Protein AF-A0A0M1P6X8-F1 (afdb_monomer_lite)

Sequence (94 aa):
MTYFDRTRKCSI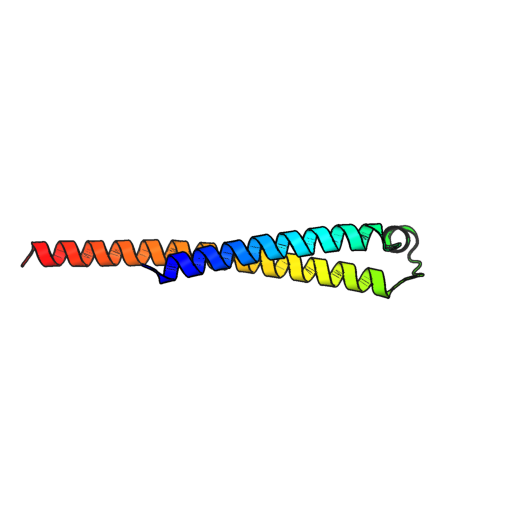VFFSLSALFFIATMIAFMTSQFSEILAYNFTNDLRGSILTVIFLLIAIILLVAGIVMRAICKDAKEDFHRIDKLISELEKRD

pLDDT: mean 84.04, std 9.18, range [61.56, 94.31]

Secondary structure (DSSP, 8-state):
-HHHHHHHHHHHHHHHHHHHHHHHHHHHHHHTTHHHHHHH---S-HHHHHHHHHHHHHHHHHHHHHHHHHHHHHHHHHHHHHHHHHHHHHTTT-

Foldseek 3Di:
DVVLVVLLVLLVVLLVVLVVLVVVLVVLCVPAVVVCCVVPVDHPDPPSVVSSVVSNVSSVVSNVVSVVSVVVSVVVVVVVVVVVVVVVVVVVVD

Radius of gyration: 22.29 Å; chains: 1; bounding box: 50×14×69 Å

Organism: NCBI:txid1705565

Structure (mmCIF, N/CA/C/O backbone):
data_AF-A0A0M1P6X8-F1
#
_entry.id   AF-A0A0M1P6X8-F1
#
loop_
_atom_site.group_PDB
_atom_site.id
_atom_site.type_symbol
_atom_site.label_atom_id
_atom_site.label_alt_id
_atom_site.label_comp_id
_atom_site.label_asym_id
_atom_site.label_entity_id
_atom_site.label_seq_id
_atom_site.pdbx_PDB_ins_code
_atom_site.Cartn_x
_atom_site.Cartn_y
_atom_site.Cartn_z
_atom_site.occupancy
_atom_site.B_iso_or_equiv
_atom_site.auth_seq_id
_atom_site.auth_comp_id
_atom_site.auth_asym_id
_atom_site.auth_atom_id
_atom_site.pdbx_PDB_model_num
ATOM 1 N N . MET A 1 1 ? -7.936 3.038 22.714 1.00 63.22 1 MET A N 1
ATOM 2 C CA . MET A 1 1 ? -7.310 1.699 22.615 1.00 63.22 1 MET A CA 1
ATOM 3 C C . MET A 1 1 ? -6.020 1.777 21.801 1.00 63.22 1 MET A C 1
ATOM 5 O O . MET A 1 1 ? -6.067 1.922 20.585 1.00 63.22 1 MET A O 1
ATOM 9 N N . THR A 1 2 ? -4.870 1.681 22.470 1.00 71.50 2 THR A N 1
ATOM 10 C CA . THR A 1 2 ? -3.517 1.907 21.914 1.00 71.50 2 THR A CA 1
ATOM 11 C C . THR A 1 2 ? -3.147 0.987 20.737 1.00 71.50 2 THR A C 1
ATOM 13 O O . THR A 1 2 ? -2.347 1.366 19.882 1.00 71.50 2 THR A O 1
ATOM 16 N N . TYR A 1 3 ? -3.738 -0.210 20.650 1.00 75.06 3 TYR A N 1
ATOM 17 C CA . TYR A 1 3 ? -3.486 -1.175 19.571 1.00 75.06 3 TYR A CA 1
ATOM 18 C C . TYR A 1 3 ? -4.035 -0.728 18.204 1.00 75.06 3 TYR A C 1
ATOM 20 O O . TYR A 1 3 ? -3.372 -0.923 17.182 1.00 75.06 3 TYR A O 1
ATOM 28 N N . PHE A 1 4 ? -5.190 -0.056 18.166 1.00 75.44 4 PHE A N 1
ATOM 29 C CA . PHE A 1 4 ? -5.766 0.445 16.911 1.00 75.44 4 PHE A CA 1
ATOM 30 C C . PHE A 1 4 ? -4.957 1.596 16.320 1.00 75.44 4 PHE A C 1
ATOM 32 O O . PHE A 1 4 ? -4.741 1.646 15.111 1.00 75.44 4 PHE A O 1
ATOM 39 N N . ASP A 1 5 ? -4.410 2.470 17.165 1.00 78.19 5 ASP A N 1
ATOM 40 C CA . ASP A 1 5 ? -3.543 3.553 16.697 1.00 78.19 5 ASP A CA 1
ATOM 41 C C . ASP A 1 5 ? -2.222 3.028 16.125 1.00 78.19 5 ASP A C 1
ATOM 43 O O . ASP A 1 5 ? -1.728 3.550 15.123 1.00 78.19 5 ASP A O 1
ATOM 47 N N . ARG A 1 6 ? -1.665 1.956 16.707 1.00 80.00 6 ARG A N 1
ATOM 48 C CA . ARG A 1 6 ? -0.488 1.265 16.152 1.00 80.00 6 ARG A CA 1
ATOM 49 C C . ARG A 1 6 ? -0.798 0.626 14.798 1.00 80.00 6 ARG A C 1
ATOM 51 O O . ARG A 1 6 ? -0.032 0.807 13.856 1.00 80.00 6 ARG A O 1
ATOM 58 N N . THR A 1 7 ? -1.944 -0.041 14.678 1.00 82.31 7 THR A N 1
ATOM 59 C CA . THR A 1 7 ? -2.396 -0.683 13.430 1.00 82.31 7 THR A CA 1
ATOM 60 C C . THR A 1 7 ? -2.628 0.348 12.322 1.00 82.31 7 THR A C 1
ATOM 62 O O . THR A 1 7 ? -2.174 0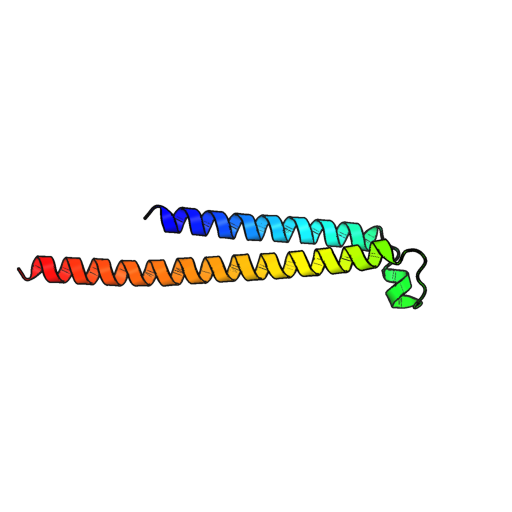.173 11.192 1.00 82.31 7 THR A O 1
ATOM 65 N N . ARG A 1 8 ? -3.234 1.493 12.660 1.00 79.81 8 ARG A N 1
ATOM 66 C CA . ARG A 1 8 ? -3.412 2.622 11.740 1.00 79.81 8 ARG A CA 1
ATOM 67 C C . ARG A 1 8 ? -2.079 3.203 11.269 1.00 79.81 8 ARG A C 1
ATOM 69 O O . ARG A 1 8 ? -1.916 3.441 10.076 1.00 79.81 8 ARG A O 1
ATOM 76 N N . LYS A 1 9 ? -1.119 3.415 12.178 1.00 85.56 9 LYS A N 1
ATOM 77 C CA . LYS A 1 9 ? 0.236 3.871 11.819 1.00 85.56 9 LYS A CA 1
ATOM 78 C C . LYS A 1 9 ? 0.940 2.865 10.905 1.00 85.56 9 LYS A C 1
ATOM 80 O O . LYS A 1 9 ? 1.551 3.276 9.929 1.00 85.56 9 LYS A O 1
ATOM 85 N N . CYS A 1 10 ? 0.794 1.568 11.167 1.00 85.50 10 CYS A N 1
ATOM 86 C CA . CYS A 1 10 ? 1.351 0.507 10.328 1.00 85.50 10 CYS A CA 1
ATOM 87 C C . CYS A 1 10 ? 0.765 0.524 8.904 1.00 85.50 10 CYS A C 1
ATOM 89 O O . CYS A 1 10 ? 1.514 0.481 7.934 1.00 85.50 10 CYS A O 1
ATOM 91 N N . SER A 1 11 ? -0.554 0.704 8.762 1.00 86.62 11 SER A N 1
ATOM 92 C CA . SER A 1 11 ? -1.198 0.890 7.451 1.00 86.62 11 SER A CA 1
ATOM 93 C C . SER A 1 11 ? -0.638 2.106 6.700 1.00 86.62 11 SER A C 1
ATOM 95 O O . SER A 1 11 ? -0.322 2.002 5.517 1.00 86.62 11 SER A O 1
ATOM 97 N N . ILE A 1 12 ? -0.430 3.238 7.385 1.00 89.06 12 ILE A N 1
ATOM 98 C CA . ILE A 1 12 ? 0.190 4.432 6.782 1.00 89.06 12 ILE A CA 1
ATOM 99 C C . ILE A 1 12 ? 1.617 4.134 6.305 1.00 89.06 12 ILE A C 1
ATOM 101 O O . ILE A 1 12 ? 1.975 4.541 5.203 1.00 89.06 12 ILE A O 1
ATOM 105 N N . VAL A 1 13 ? 2.407 3.392 7.089 1.00 91.38 13 VAL A N 1
ATOM 106 C CA . VAL A 1 13 ? 3.761 2.969 6.694 1.00 91.38 13 VAL A CA 1
ATOM 107 C C . VAL A 1 13 ? 3.719 2.102 5.432 1.00 91.38 13 VAL A C 1
ATOM 109 O O . VAL A 1 13 ? 4.508 2.330 4.514 1.00 91.38 13 VAL A O 1
ATOM 112 N N . PHE A 1 14 ? 2.774 1.162 5.333 1.00 90.06 14 PHE A N 1
ATOM 113 C CA . PHE A 1 14 ? 2.593 0.350 4.125 1.00 90.06 14 PHE A CA 1
ATOM 114 C C . PHE A 1 14 ? 2.227 1.191 2.901 1.00 90.06 14 PHE A C 1
ATOM 116 O O . PHE A 1 14 ? 2.808 0.992 1.836 1.00 90.06 14 PHE A O 1
ATOM 123 N N . PHE A 1 15 ? 1.341 2.180 3.051 1.00 89.12 15 PHE A N 1
ATOM 124 C CA . PHE A 1 15 ? 1.024 3.115 1.970 1.00 89.12 15 PHE A CA 1
ATOM 125 C C . PHE A 1 15 ? 2.236 3.951 1.548 1.00 89.12 15 PHE A C 1
ATOM 127 O O . PHE A 1 15 ? 2.496 4.080 0.353 1.00 89.12 15 PHE A O 1
ATOM 134 N N . SER A 1 16 ? 3.010 4.483 2.501 1.00 91.50 16 SER A N 1
ATOM 135 C CA . SER A 1 16 ? 4.217 5.249 2.171 1.00 91.50 16 SER A CA 1
ATOM 136 C C . SER A 1 16 ? 5.275 4.387 1.487 1.00 91.50 16 SER A C 1
ATOM 138 O O . SER A 1 16 ? 5.912 4.833 0.537 1.00 91.50 16 SER A O 1
ATOM 140 N N . LEU A 1 17 ? 5.435 3.136 1.927 1.00 91.69 17 LEU A N 1
ATOM 141 C CA . LEU A 1 17 ? 6.401 2.216 1.343 1.00 91.69 17 LEU A CA 1
ATOM 142 C C . LEU A 1 17 ? 5.972 1.792 -0.066 1.00 91.69 17 LEU A C 1
ATOM 144 O O . LEU A 1 17 ? 6.794 1.786 -0.975 1.00 91.69 17 LEU A O 1
ATOM 148 N N . SER A 1 18 ? 4.680 1.524 -0.271 1.00 93.19 18 SER A N 1
ATOM 149 C CA . SER A 1 18 ? 4.114 1.268 -1.598 1.00 93.19 18 SER A CA 1
ATOM 150 C C . SER A 1 18 ? 4.381 2.434 -2.558 1.00 93.19 18 SER A C 1
ATOM 152 O O . SER A 1 18 ? 4.877 2.212 -3.661 1.00 93.19 18 SER A O 1
ATOM 154 N N . ALA A 1 19 ? 4.156 3.678 -2.120 1.00 93.06 19 ALA A N 1
ATOM 155 C CA . ALA A 1 19 ? 4.440 4.864 -2.926 1.00 93.06 19 ALA A CA 1
ATOM 156 C C . ALA A 1 19 ? 5.931 4.985 -3.290 1.00 93.06 19 ALA A C 1
ATOM 158 O O . ALA A 1 19 ? 6.260 5.280 -4.438 1.00 93.06 19 ALA A O 1
ATOM 159 N N . LEU A 1 20 ? 6.838 4.703 -2.346 1.00 93.94 20 LEU A N 1
ATOM 160 C CA . LEU A 1 20 ? 8.283 4.690 -2.603 1.00 93.94 20 LEU A CA 1
ATOM 161 C C . LEU A 1 20 ? 8.671 3.639 -3.649 1.00 93.94 20 LEU A C 1
ATOM 163 O O . LEU A 1 20 ? 9.398 3.956 -4.589 1.00 93.94 20 LEU A O 1
ATOM 167 N N . PHE A 1 21 ? 8.155 2.413 -3.530 1.00 92.19 21 PHE A N 1
ATOM 168 C CA . PHE A 1 21 ? 8.401 1.366 -4.525 1.00 92.19 21 PHE A CA 1
ATOM 169 C C . PHE A 1 21 ? 7.796 1.709 -5.889 1.00 92.19 21 PHE A C 1
ATOM 171 O O . PHE A 1 21 ? 8.387 1.385 -6.917 1.00 92.19 21 PHE A O 1
ATOM 178 N N . PHE A 1 22 ? 6.668 2.415 -5.926 1.00 91.38 22 PHE A N 1
ATOM 179 C CA . PHE A 1 22 ? 6.071 2.879 -7.175 1.00 91.38 22 PHE A CA 1
ATOM 180 C C . PHE A 1 22 ? 6.937 3.940 -7.871 1.00 91.38 22 PHE A C 1
ATOM 182 O O . PHE A 1 22 ? 7.179 3.852 -9.073 1.00 91.38 22 PHE A O 1
ATOM 189 N N . ILE A 1 23 ? 7.483 4.899 -7.116 1.00 93.06 23 ILE A N 1
ATOM 190 C CA . ILE A 1 23 ? 8.439 5.887 -7.643 1.00 93.06 23 ILE A CA 1
ATOM 191 C C . ILE A 1 23 ? 9.709 5.188 -8.139 1.00 93.06 23 ILE A C 1
ATOM 193 O O . ILE A 1 23 ? 10.170 5.465 -9.244 1.00 93.06 23 ILE A O 1
ATOM 197 N N . ALA A 1 24 ? 10.245 4.241 -7.364 1.00 89.69 24 ALA A N 1
ATOM 198 C CA . ALA A 1 24 ? 11.401 3.447 -7.774 1.00 89.69 24 ALA A CA 1
ATOM 199 C C . ALA A 1 24 ? 11.122 2.660 -9.064 1.00 89.69 24 ALA A C 1
ATOM 201 O O . ALA A 1 24 ? 11.980 2.603 -9.940 1.00 89.69 24 ALA A O 1
ATOM 202 N N . THR A 1 25 ? 9.909 2.123 -9.215 1.00 89.56 25 THR A N 1
ATOM 203 C CA . THR A 1 25 ? 9.455 1.458 -10.443 1.00 89.56 25 THR A CA 1
ATOM 204 C C . THR A 1 25 ? 9.435 2.426 -11.623 1.00 89.56 25 THR A C 1
ATOM 206 O O . THR A 1 25 ? 9.935 2.081 -12.686 1.00 89.56 25 THR A O 1
ATOM 209 N N . MET A 1 26 ? 8.910 3.646 -11.454 1.00 87.69 26 MET A N 1
ATOM 210 C CA . MET A 1 26 ? 8.915 4.654 -12.522 1.00 87.69 26 MET A CA 1
ATOM 211 C C . MET A 1 26 ? 10.334 5.036 -12.939 1.00 87.69 26 MET A C 1
ATOM 213 O O . MET A 1 26 ? 10.616 5.108 -14.131 1.00 87.69 26 MET A O 1
ATOM 217 N N . ILE A 1 27 ? 11.235 5.243 -11.975 1.00 88.19 27 ILE A N 1
ATOM 218 C CA . ILE A 1 27 ? 12.642 5.534 -12.264 1.00 88.19 27 ILE A CA 1
ATOM 219 C C . ILE A 1 27 ? 13.264 4.353 -13.013 1.00 88.19 27 ILE A C 1
ATOM 221 O O . ILE A 1 27 ? 13.818 4.546 -14.086 1.00 88.19 27 ILE A O 1
ATOM 225 N N . ALA A 1 28 ? 13.118 3.127 -12.504 1.00 85.62 28 ALA A N 1
ATOM 226 C CA . ALA A 1 28 ? 13.658 1.930 -13.143 1.00 85.62 28 ALA A CA 1
ATOM 227 C C . ALA A 1 28 ? 13.103 1.726 -14.562 1.00 85.62 28 ALA A C 1
ATOM 229 O O . ALA A 1 28 ? 13.858 1.375 -15.466 1.00 85.62 28 ALA A O 1
ATOM 230 N N . PHE A 1 29 ? 11.820 2.014 -14.789 1.00 83.44 29 PHE A N 1
ATOM 231 C CA . PHE A 1 29 ? 11.193 1.972 -16.110 1.00 83.44 29 PHE A CA 1
ATOM 232 C C . PHE A 1 29 ? 11.779 3.005 -17.080 1.00 83.44 29 PHE A C 1
ATOM 234 O O . PHE A 1 29 ? 11.981 2.684 -18.242 1.00 83.44 29 PHE A O 1
ATOM 241 N N . MET A 1 30 ? 12.070 4.225 -16.616 1.00 82.12 30 MET A N 1
ATOM 242 C CA . MET A 1 30 ? 12.664 5.277 -17.452 1.00 82.12 30 MET A CA 1
ATOM 243 C C . MET A 1 30 ? 14.145 5.023 -17.751 1.00 82.12 30 MET A C 1
ATOM 245 O O . MET A 1 30 ? 14.625 5.385 -18.822 1.00 82.12 30 MET A O 1
ATOM 249 N N . THR A 1 31 ? 14.876 4.422 -16.809 1.00 79.38 31 THR A N 1
ATOM 250 C CA . THR A 1 31 ? 16.303 4.113 -16.978 1.00 79.38 31 THR A CA 1
ATOM 251 C C . THR A 1 31 ? 16.527 2.833 -17.782 1.00 79.38 31 THR A C 1
ATOM 253 O O . THR A 1 31 ? 17.542 2.703 -18.460 1.00 79.38 31 THR A O 1
ATOM 256 N N . SER A 1 32 ? 15.608 1.869 -17.706 1.00 69.69 32 SER A 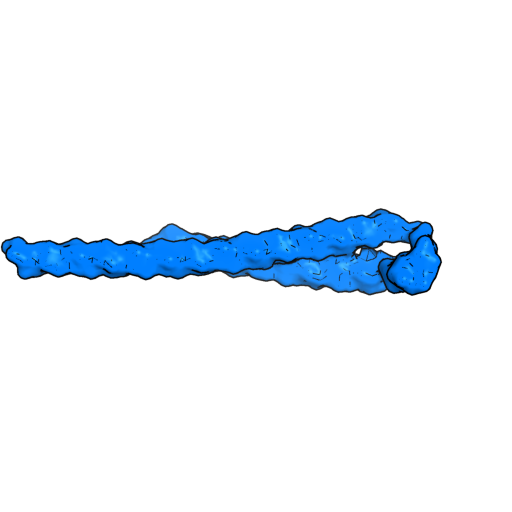N 1
ATOM 257 C CA . SER A 1 32 ? 15.677 0.660 -18.528 1.00 69.69 32 SER A CA 1
ATOM 258 C C . SER A 1 32 ? 15.156 0.945 -19.937 1.00 69.69 32 SER A C 1
ATOM 260 O O . SER A 1 32 ? 14.177 1.664 -20.115 1.00 69.69 32 SER A O 1
ATOM 262 N N . GLN A 1 33 ? 15.760 0.332 -20.959 1.00 70.38 33 GLN A N 1
ATOM 263 C CA . GLN A 1 33 ? 15.238 0.322 -22.338 1.00 70.38 33 GLN A CA 1
ATOM 264 C C . GLN A 1 33 ? 13.965 -0.545 -22.456 1.00 70.38 33 GLN A C 1
ATOM 266 O O . GLN A 1 33 ? 13.763 -1.281 -23.417 1.00 70.38 33 GLN A O 1
ATOM 271 N N . PHE A 1 34 ? 13.084 -0.497 -21.456 1.00 66.62 34 PHE A N 1
ATOM 272 C CA . PHE A 1 34 ? 11.874 -1.308 -21.381 1.00 66.62 34 PHE A CA 1
ATOM 273 C C . PHE A 1 34 ? 10.914 -1.002 -22.536 1.00 66.62 34 PHE A C 1
ATOM 275 O O . PHE A 1 34 ? 10.210 -1.886 -23.023 1.00 66.62 34 PHE A O 1
ATOM 282 N N . SER A 1 35 ? 10.914 0.247 -23.011 1.00 66.81 35 SER A N 1
ATOM 283 C CA . SER A 1 35 ? 10.194 0.658 -24.217 1.00 66.81 35 SER A CA 1
ATOM 284 C C . SER A 1 35 ? 10.675 -0.092 -25.461 1.00 66.81 35 SER A C 1
ATOM 286 O O . SER A 1 35 ? 9.854 -0.453 -26.299 1.00 66.81 35 SER A O 1
ATOM 288 N N . GLU A 1 36 ? 11.971 -0.391 -25.565 1.00 67.44 36 GLU A N 1
ATOM 289 C CA . GLU A 1 36 ? 12.535 -1.159 -26.678 1.00 67.44 36 GLU A CA 1
ATOM 290 C C . GLU A 1 36 ? 12.152 -2.638 -26.599 1.00 67.44 36 GLU A C 1
ATOM 292 O O . GLU A 1 36 ? 11.908 -3.264 -27.628 1.00 67.44 36 GLU A O 1
ATOM 297 N N . ILE A 1 37 ? 11.985 -3.184 -25.393 1.00 70.19 37 ILE A N 1
ATOM 298 C CA . ILE A 1 37 ? 11.451 -4.539 -25.204 1.00 70.19 37 ILE A CA 1
ATOM 299 C C . ILE A 1 37 ? 9.990 -4.603 -25.657 1.00 70.19 37 ILE A C 1
ATOM 301 O O . ILE A 1 37 ? 9.620 -5.502 -26.407 1.00 70.19 37 ILE A O 1
ATOM 305 N N . LEU A 1 38 ? 9.169 -3.630 -25.251 1.00 69.38 38 LEU A N 1
ATOM 306 C CA . LEU A 1 38 ? 7.756 -3.543 -25.637 1.00 69.38 38 LEU A CA 1
ATOM 307 C C . LEU A 1 38 ? 7.559 -3.313 -27.142 1.00 69.38 38 LEU A C 1
ATOM 309 O O . LEU A 1 38 ? 6.617 -3.853 -27.716 1.00 69.38 38 LEU A O 1
ATOM 313 N N . ALA A 1 39 ? 8.418 -2.505 -27.770 1.00 71.75 39 ALA A N 1
ATOM 314 C CA . ALA A 1 39 ? 8.268 -2.104 -29.168 1.00 71.75 39 ALA A CA 1
ATOM 315 C C . ALA A 1 39 ? 8.986 -3.033 -30.159 1.00 71.75 39 ALA A C 1
ATOM 317 O O . ALA A 1 39 ? 8.463 -3.288 -31.242 1.00 71.75 39 ALA A O 1
ATOM 318 N N . TYR A 1 40 ? 10.168 -3.541 -29.805 1.00 73.50 40 TYR A N 1
ATOM 319 C CA . TYR A 1 40 ? 11.055 -4.262 -30.724 1.00 73.50 40 TYR A CA 1
ATOM 320 C C . TYR A 1 40 ? 11.359 -5.700 -30.291 1.00 73.50 40 TYR A C 1
ATOM 322 O O . TYR A 1 40 ? 12.059 -6.405 -31.015 1.00 73.50 40 TYR A O 1
ATOM 330 N N . ASN A 1 41 ? 10.841 -6.163 -29.141 1.00 66.94 41 ASN A N 1
ATOM 331 C CA . ASN A 1 41 ? 11.128 -7.495 -28.584 1.00 66.94 41 ASN A CA 1
ATOM 332 C C . ASN A 1 41 ? 12.638 -7.784 -28.438 1.00 66.94 41 ASN A C 1
ATOM 334 O O . ASN A 1 41 ? 13.070 -8.936 -28.398 1.00 66.94 41 ASN A O 1
ATOM 338 N N . PHE A 1 42 ? 13.453 -6.730 -28.365 1.00 62.97 42 PHE A N 1
ATOM 339 C CA . PHE A 1 42 ? 14.904 -6.812 -28.306 1.00 62.97 42 PHE A CA 1
ATOM 340 C C . PHE A 1 42 ? 15.360 -6.375 -26.918 1.00 62.97 42 PHE A C 1
ATOM 342 O O . PHE A 1 42 ? 14.928 -5.343 -26.412 1.00 62.97 42 PHE A O 1
ATOM 349 N N . THR A 1 43 ? 16.198 -7.180 -26.268 1.00 61.84 43 THR A N 1
ATOM 350 C CA . THR A 1 43 ? 16.680 -6.898 -24.914 1.00 61.84 43 THR A CA 1
ATOM 351 C C . THR A 1 43 ? 18.187 -6.722 -24.921 1.00 61.84 43 THR A C 1
ATOM 353 O O . THR A 1 43 ? 18.918 -7.688 -25.127 1.00 61.84 43 THR A O 1
ATOM 356 N N . ASN A 1 44 ? 18.639 -5.509 -24.605 1.00 63.66 44 ASN A N 1
ATOM 357 C CA . ASN A 1 44 ? 20.033 -5.254 -24.250 1.00 63.66 44 ASN A CA 1
ATOM 358 C C . ASN A 1 44 ? 20.258 -5.292 -22.724 1.00 63.66 44 ASN A C 1
ATOM 360 O O . ASN A 1 44 ? 21.349 -5.625 -22.272 1.00 63.66 44 ASN A O 1
ATOM 364 N N . ASP A 1 45 ? 19.214 -5.036 -21.917 1.00 67.12 45 ASP A N 1
ATOM 365 C CA . ASP A 1 45 ? 19.301 -5.055 -20.450 1.00 67.12 45 ASP A CA 1
ATOM 366 C C . ASP A 1 45 ? 18.107 -5.770 -19.777 1.00 67.12 45 ASP A C 1
ATOM 368 O O . ASP A 1 45 ? 17.132 -5.175 -19.300 1.00 67.12 45 ASP A O 1
ATOM 372 N N . LEU A 1 46 ? 18.184 -7.106 -19.749 1.00 75.69 46 LEU A N 1
ATOM 373 C CA . LEU A 1 46 ? 17.158 -7.985 -19.165 1.00 75.69 46 LEU A CA 1
ATOM 374 C C . LEU A 1 46 ? 17.029 -7.769 -17.645 1.00 75.69 46 LEU A C 1
ATOM 376 O O . LEU A 1 46 ? 15.954 -7.945 -17.072 1.00 75.69 46 LEU A O 1
ATOM 380 N N . ARG A 1 47 ? 18.125 -7.376 -16.979 1.00 79.38 47 ARG A N 1
ATOM 381 C CA . ARG A 1 47 ? 18.185 -7.218 -15.518 1.00 79.38 47 ARG A CA 1
ATOM 382 C C . ARG A 1 47 ? 17.383 -6.014 -15.050 1.00 79.38 47 ARG A C 1
ATOM 384 O O . ARG A 1 47 ? 16.588 -6.156 -14.122 1.00 79.38 47 ARG A O 1
ATOM 391 N N . GLY A 1 48 ? 17.559 -4.862 -15.701 1.00 77.50 48 GLY A N 1
ATOM 392 C CA . GLY A 1 48 ? 16.783 -3.658 -15.393 1.00 77.50 48 GLY A CA 1
ATOM 393 C C . GLY A 1 48 ? 15.282 -3.907 -15.537 1.00 77.50 48 GLY A C 1
ATOM 394 O O . GLY A 1 48 ? 14.493 -3.527 -14.678 1.00 77.50 48 GLY A O 1
ATOM 395 N N . SER A 1 49 ? 14.903 -4.666 -16.562 1.00 79.38 49 SER A N 1
ATOM 396 C CA . SER A 1 49 ? 13.508 -4.990 -16.848 1.00 79.38 49 SER A CA 1
ATOM 397 C C . SER A 1 49 ? 12.874 -5.902 -15.797 1.00 79.38 49 SER A C 1
ATOM 399 O O . SER A 1 49 ? 11.795 -5.612 -15.277 1.00 79.38 49 SER A O 1
ATOM 401 N N . ILE A 1 50 ? 13.570 -6.967 -15.401 1.00 84.62 50 ILE A N 1
ATOM 402 C CA . ILE A 1 50 ? 13.106 -7.855 -14.328 1.00 84.62 50 ILE A CA 1
ATOM 403 C C . ILE A 1 50 ? 12.963 -7.084 -13.004 1.00 84.62 50 ILE A C 1
ATOM 405 O O . ILE A 1 50 ? 11.967 -7.257 -12.301 1.00 84.62 50 ILE A O 1
ATOM 409 N N . LEU A 1 51 ? 13.908 -6.195 -12.679 1.00 85.19 51 LEU A N 1
ATOM 410 C CA . LEU A 1 51 ? 13.848 -5.380 -11.461 1.00 85.19 51 LEU A CA 1
ATOM 411 C C . LEU A 1 51 ? 12.642 -4.437 -11.439 1.00 85.19 51 LEU A C 1
ATOM 413 O O . LEU A 1 51 ? 11.975 -4.343 -10.410 1.00 85.19 51 LEU A O 1
ATOM 417 N N . THR A 1 52 ? 12.316 -3.793 -12.561 1.00 87.12 52 THR A N 1
ATOM 418 C CA . THR A 1 52 ? 11.127 -2.935 -12.676 1.00 87.12 52 THR A CA 1
ATOM 419 C C . THR A 1 52 ? 9.845 -3.709 -12.367 1.00 87.12 52 THR A C 1
ATOM 421 O O . THR A 1 52 ? 9.010 -3.245 -11.592 1.00 87.12 52 THR A O 1
ATOM 424 N N . VAL A 1 53 ? 9.704 -4.923 -12.906 1.00 87.81 53 VAL A N 1
ATOM 425 C CA . VAL A 1 53 ? 8.535 -5.777 -12.642 1.00 87.81 53 VAL A CA 1
ATOM 426 C C . VAL A 1 53 ? 8.478 -6.202 -11.172 1.00 87.81 53 VAL A C 1
ATOM 428 O O . VAL A 1 53 ? 7.412 -6.157 -10.560 1.00 87.81 53 VAL A O 1
ATOM 431 N N . ILE A 1 54 ? 9.616 -6.571 -10.577 1.00 90.69 54 ILE A N 1
ATOM 432 C CA . ILE A 1 54 ? 9.688 -6.944 -9.157 1.00 90.69 54 ILE A CA 1
ATOM 433 C C . ILE A 1 54 ? 9.273 -5.768 -8.265 1.00 90.69 54 ILE A C 1
ATOM 435 O O . ILE A 1 54 ? 8.454 -5.950 -7.363 1.00 90.69 54 ILE A O 1
ATOM 439 N N . PHE A 1 55 ? 9.788 -4.561 -8.517 1.00 90.69 55 PHE A N 1
ATOM 440 C CA . PHE A 1 55 ? 9.405 -3.379 -7.744 1.00 90.69 55 PHE A CA 1
ATOM 441 C C . PHE A 1 55 ? 7.923 -3.040 -7.892 1.00 90.69 55 PHE A C 1
ATOM 443 O O . PHE A 1 55 ? 7.282 -2.710 -6.891 1.00 90.69 55 PHE A O 1
ATOM 450 N N . LEU A 1 56 ? 7.357 -3.212 -9.089 1.00 89.69 56 LEU A N 1
ATOM 451 C CA . LEU A 1 56 ? 5.928 -3.024 -9.317 1.00 89.69 56 LEU A CA 1
ATOM 452 C C . LEU A 1 56 ? 5.090 -4.019 -8.502 1.00 89.69 56 LEU A C 1
ATOM 454 O O . LEU A 1 56 ? 4.134 -3.623 -7.836 1.00 89.69 56 LEU A O 1
ATOM 458 N N . LEU A 1 57 ? 5.461 -5.302 -8.512 1.00 93.56 57 LEU A N 1
ATOM 459 C CA . LEU A 1 57 ? 4.767 -6.339 -7.743 1.00 93.56 57 LEU A CA 1
ATOM 460 C C . LEU A 1 57 ? 4.828 -6.061 -6.238 1.00 93.56 57 LEU A C 1
ATOM 462 O O . LEU A 1 57 ? 3.807 -6.149 -5.555 1.00 93.56 57 LEU A O 1
ATOM 466 N N . ILE A 1 58 ? 5.997 -5.669 -5.726 1.00 93.31 58 ILE A N 1
ATOM 467 C CA . ILE A 1 58 ? 6.161 -5.288 -4.318 1.00 93.31 58 ILE A CA 1
ATOM 468 C C . ILE A 1 58 ? 5.274 -4.081 -3.986 1.00 93.31 58 ILE A C 1
ATOM 470 O O . ILE A 1 58 ? 4.571 -4.106 -2.974 1.00 93.31 58 ILE A O 1
ATOM 474 N N . ALA A 1 59 ? 5.247 -3.053 -4.841 1.00 91.31 59 ALA A N 1
ATOM 475 C CA . ALA A 1 59 ? 4.406 -1.875 -4.638 1.00 91.31 59 ALA A CA 1
ATOM 476 C C . ALA A 1 59 ? 2.919 -2.247 -4.522 1.00 91.31 59 ALA A C 1
ATOM 478 O O . ALA A 1 59 ? 2.241 -1.766 -3.610 1.00 91.31 59 ALA A O 1
ATOM 479 N N . ILE A 1 60 ? 2.429 -3.131 -5.400 1.00 93.81 60 ILE A N 1
ATOM 480 C CA . ILE A 1 60 ? 1.041 -3.617 -5.398 1.00 93.81 60 ILE A CA 1
ATOM 481 C C . ILE A 1 60 ? 0.739 -4.409 -4.122 1.00 93.81 60 ILE A C 1
ATOM 483 O O . ILE A 1 60 ? -0.266 -4.142 -3.463 1.00 93.81 60 ILE A O 1
ATOM 487 N N . ILE A 1 61 ? 1.605 -5.350 -3.733 1.00 94.31 61 ILE A N 1
ATOM 488 C CA . ILE A 1 61 ? 1.405 -6.165 -2.523 1.00 94.31 61 ILE A CA 1
ATOM 489 C C . ILE A 1 61 ? 1.334 -5.272 -1.280 1.00 94.31 61 ILE A C 1
ATOM 491 O O . ILE A 1 61 ? 0.433 -5.429 -0.455 1.00 94.31 61 ILE A O 1
ATOM 495 N N . LEU A 1 62 ? 2.243 -4.302 -1.161 1.00 92.25 62 LEU A N 1
ATOM 496 C CA . LEU A 1 62 ? 2.252 -3.353 -0.047 1.00 92.25 62 LEU A CA 1
ATOM 497 C C . LEU A 1 62 ? 1.001 -2.470 -0.032 1.00 92.25 62 LEU A C 1
ATOM 499 O O . LEU A 1 62 ? 0.470 -2.185 1.042 1.00 92.25 62 LEU A O 1
ATOM 503 N N . LEU A 1 63 ? 0.503 -2.070 -1.206 1.00 90.69 63 LEU A N 1
ATOM 504 C CA . LEU A 1 63 ? -0.730 -1.294 -1.324 1.00 90.69 63 LEU A CA 1
ATOM 505 C C . LEU A 1 63 ? -1.927 -2.089 -0.796 1.00 90.69 63 LEU A C 1
ATOM 507 O O . LEU A 1 63 ? -2.676 -1.600 0.050 1.00 90.69 63 LEU A O 1
ATOM 511 N N . VAL A 1 64 ? -2.079 -3.332 -1.260 1.00 93.19 64 VAL A N 1
ATOM 512 C CA . VAL A 1 64 ? -3.157 -4.234 -0.835 1.00 93.19 64 VAL A CA 1
ATOM 513 C C . VAL A 1 64 ? -3.064 -4.510 0.665 1.00 93.19 64 VAL A C 1
ATOM 515 O O . VAL A 1 64 ? -4.064 -4.378 1.367 1.00 93.19 64 VAL A O 1
ATOM 518 N N . ALA A 1 65 ? -1.869 -4.801 1.186 1.00 90.94 65 ALA A N 1
ATOM 519 C CA . ALA A 1 65 ? -1.652 -5.000 2.618 1.00 90.94 65 ALA A CA 1
ATOM 520 C C . ALA A 1 65 ? -2.044 -3.758 3.442 1.00 90.94 65 ALA A C 1
ATOM 522 O O . ALA A 1 65 ? -2.725 -3.875 4.464 1.00 90.94 65 ALA A O 1
ATOM 523 N N . GLY A 1 66 ? -1.681 -2.559 2.972 1.00 89.12 66 GLY A N 1
ATOM 524 C CA . GLY A 1 66 ? -2.068 -1.290 3.589 1.00 89.12 66 GLY A CA 1
ATOM 525 C C . GLY A 1 66 ? -3.587 -1.087 3.646 1.00 89.12 66 GLY A C 1
ATOM 526 O O . GLY A 1 66 ? -4.104 -0.667 4.688 1.00 89.12 66 GLY A O 1
ATOM 527 N N . ILE A 1 67 ? -4.304 -1.430 2.567 1.00 90.88 67 ILE A N 1
ATOM 528 C CA . ILE A 1 67 ? -5.774 -1.372 2.484 1.00 90.88 67 ILE A CA 1
ATOM 529 C C . ILE A 1 67 ? -6.416 -2.378 3.446 1.00 90.88 67 ILE A C 1
ATOM 531 O O . ILE A 1 67 ? -7.267 -1.989 4.247 1.00 90.88 67 ILE A O 1
ATOM 535 N N . VAL A 1 68 ? -5.986 -3.642 3.413 1.00 91.50 68 VAL A N 1
ATOM 536 C CA . VAL A 1 68 ? -6.531 -4.718 4.261 1.00 91.50 68 VAL A CA 1
ATOM 537 C C . VAL A 1 68 ? -6.355 -4.386 5.742 1.00 91.50 68 VAL A C 1
ATOM 539 O O . VAL A 1 68 ? -7.314 -4.456 6.507 1.00 91.50 68 VAL A O 1
ATOM 542 N N . MET A 1 69 ? -5.171 -3.920 6.148 1.00 88.75 69 MET A N 1
ATOM 543 C CA . MET A 1 69 ? -4.920 -3.495 7.531 1.00 88.75 69 MET A CA 1
ATOM 544 C C . MET A 1 69 ? -5.843 -2.356 7.972 1.00 88.75 69 MET A C 1
ATOM 546 O O . MET A 1 69 ? -6.289 -2.316 9.120 1.00 88.75 69 MET A O 1
ATOM 550 N N . ARG A 1 70 ? -6.153 -1.420 7.067 1.00 88.25 70 ARG A N 1
ATOM 551 C CA . ARG A 1 70 ? -7.069 -0.314 7.359 1.00 88.25 70 ARG A CA 1
ATOM 552 C C . ARG A 1 70 ? -8.512 -0.792 7.508 1.00 88.25 70 ARG A C 1
ATOM 554 O O . ARG A 1 70 ? -9.201 -0.282 8.389 1.00 88.25 70 ARG A O 1
ATOM 561 N N . ALA A 1 71 ? -8.944 -1.743 6.680 1.00 88.00 71 ALA A N 1
ATOM 562 C CA . ALA A 1 71 ? -10.266 -2.358 6.772 1.00 88.00 71 ALA A CA 1
ATOM 563 C C . ALA A 1 71 ? -10.427 -3.109 8.102 1.00 88.00 71 ALA A C 1
ATOM 565 O O . ALA A 1 71 ? -11.291 -2.749 8.893 1.00 88.00 71 ALA A O 1
ATOM 566 N N . ILE A 1 72 ? -9.496 -4.015 8.427 1.00 89.06 72 ILE A N 1
ATOM 567 C CA . ILE A 1 72 ? -9.504 -4.781 9.686 1.00 89.06 72 ILE A CA 1
ATOM 568 C C . ILE A 1 72 ? -9.521 -3.850 10.905 1.00 89.06 72 ILE A C 1
ATOM 570 O O . ILE A 1 72 ? -10.272 -4.063 11.852 1.00 89.06 72 ILE A O 1
ATOM 574 N N . CYS A 1 73 ? -8.714 -2.783 10.892 1.00 87.94 73 CYS A N 1
ATOM 575 C CA . CYS A 1 73 ? -8.685 -1.818 11.991 1.00 87.94 73 CYS A CA 1
ATOM 576 C C . CYS A 1 73 ? -10.015 -1.066 12.155 1.00 87.94 73 CYS A C 1
ATOM 578 O O . CYS A 1 73 ? -10.353 -0.668 13.272 1.00 87.94 73 CYS A O 1
ATOM 580 N N . LYS A 1 74 ? -10.733 -0.813 11.056 1.00 87.06 74 LYS A N 1
ATOM 581 C CA . LYS A 1 74 ? -12.033 -0.146 11.089 1.00 87.06 74 LYS A CA 1
ATOM 582 C C . LYS A 1 74 ? -13.097 -1.091 11.646 1.00 87.06 74 LYS A C 1
ATOM 584 O O . LYS A 1 74 ? -13.765 -0.708 12.600 1.00 87.06 74 LYS A O 1
ATOM 589 N N . ASP A 1 75 ? -13.166 -2.309 11.121 1.00 88.56 75 ASP A N 1
ATOM 590 C CA . ASP A 1 75 ? -14.149 -3.317 11.529 1.00 88.56 75 ASP A CA 1
ATOM 591 C C . ASP A 1 75 ? -13.996 -3.654 13.015 1.00 88.56 75 ASP A C 1
ATOM 593 O O . ASP A 1 75 ? -14.938 -3.532 13.794 1.00 88.56 75 ASP A O 1
ATOM 597 N N . ALA A 1 76 ? -12.766 -3.922 13.458 1.00 87.81 76 ALA A N 1
ATOM 598 C CA . ALA A 1 76 ? -12.496 -4.205 14.860 1.00 87.81 76 ALA A CA 1
ATOM 599 C C . ALA A 1 76 ? -12.847 -3.019 15.780 1.00 87.81 76 ALA A C 1
ATOM 601 O O . ALA A 1 76 ? -13.347 -3.218 16.884 1.00 87.81 76 ALA A O 1
ATOM 602 N N . LYS A 1 77 ? -12.636 -1.769 15.343 1.00 87.44 77 LYS A N 1
ATOM 603 C CA . LYS A 1 77 ? -13.024 -0.591 16.134 1.00 87.44 77 LYS A CA 1
ATOM 604 C C . LYS A 1 77 ? -14.545 -0.472 16.275 1.00 87.44 77 LYS A C 1
ATOM 606 O O . LYS A 1 77 ? -15.015 -0.062 17.336 1.00 87.44 77 LYS A O 1
ATOM 611 N N . GLU A 1 78 ? -15.298 -0.799 15.228 1.00 88.62 78 GLU A N 1
ATOM 612 C CA . GLU A 1 78 ? -16.763 -0.819 15.271 1.00 88.62 78 GLU A CA 1
ATOM 613 C C . GLU A 1 78 ? -17.278 -1.918 16.210 1.00 88.62 78 GLU A C 1
ATOM 615 O O . GLU A 1 78 ? -18.150 -1.646 17.038 1.00 88.62 78 GLU A O 1
ATOM 620 N N . ASP A 1 79 ? -16.686 -3.113 16.161 1.00 89.44 79 ASP A N 1
ATOM 621 C CA . ASP A 1 79 ? -17.052 -4.228 17.039 1.00 89.44 79 ASP A CA 1
ATOM 622 C C . ASP A 1 79 ? -16.781 -3.922 18.515 1.00 89.44 79 ASP A C 1
ATOM 624 O O . ASP A 1 79 ? -17.661 -4.113 19.357 1.00 89.44 79 ASP A O 1
ATOM 628 N N . PHE A 1 80 ? -15.617 -3.354 18.846 1.00 88.44 80 PHE A N 1
ATOM 629 C CA . PHE A 1 80 ? -15.328 -2.940 20.223 1.00 88.44 80 PHE A CA 1
ATOM 630 C C . PHE A 1 80 ? -16.301 -1.874 20.728 1.00 88.44 80 PHE A C 1
ATOM 632 O O . PHE A 1 80 ? -16.733 -1.936 21.875 1.00 88.44 80 PHE A O 1
ATOM 639 N N . HIS A 1 81 ? -16.701 -0.924 19.879 1.00 88.31 81 HIS A N 1
ATOM 640 C CA . HIS A 1 81 ? -17.660 0.102 20.282 1.00 88.31 81 HIS A CA 1
ATOM 641 C C . HIS A 1 81 ? -19.050 -0.481 20.579 1.00 88.31 81 HIS A C 1
ATOM 643 O O . HIS A 1 81 ? -19.745 -0.005 21.478 1.00 88.31 81 HIS A O 1
ATOM 649 N N . ARG A 1 82 ? -19.457 -1.534 19.857 1.00 89.25 82 ARG A N 1
ATOM 650 C CA . ARG A 1 82 ? -20.696 -2.271 20.149 1.00 89.25 82 ARG A CA 1
ATOM 651 C C . ARG A 1 82 ? -20.610 -3.006 21.483 1.00 89.25 82 ARG A C 1
ATOM 653 O O . ARG A 1 82 ? -21.573 -2.964 22.243 1.00 89.25 82 ARG A O 1
ATOM 660 N N . ILE A 1 83 ? -19.471 -3.635 21.777 1.00 90.75 83 ILE A N 1
ATOM 661 C CA . ILE A 1 83 ? -19.243 -4.325 23.054 1.00 90.75 83 ILE A CA 1
ATOM 662 C C . ILE A 1 83 ? -19.280 -3.330 24.220 1.00 90.75 83 ILE A C 1
ATOM 664 O O . ILE A 1 83 ? -20.023 -3.556 25.170 1.00 90.75 83 ILE A O 1
ATOM 668 N N . ASP A 1 84 ? -18.564 -2.204 24.126 1.00 90.25 84 ASP A N 1
ATOM 669 C CA . ASP A 1 84 ? -18.573 -1.160 25.165 1.00 90.25 84 ASP A CA 1
ATOM 670 C C . ASP A 1 84 ? -19.994 -0.643 25.428 1.00 90.25 84 ASP A C 1
ATOM 672 O O . ASP A 1 84 ? -20.401 -0.455 26.576 1.00 90.25 84 ASP A O 1
ATOM 676 N N . LYS A 1 85 ? -20.785 -0.455 24.363 1.00 91.56 85 LYS A N 1
ATOM 677 C CA . LYS A 1 85 ? -22.183 -0.039 24.485 1.00 91.56 85 LYS A CA 1
ATOM 678 C C . LYS A 1 85 ? -23.015 -1.074 25.245 1.00 91.56 85 LYS A C 1
ATOM 680 O O . LYS A 1 85 ? -23.733 -0.693 26.166 1.00 91.56 85 LYS A O 1
ATOM 685 N N . LEU A 1 86 ? -22.887 -2.357 24.903 1.00 91.12 86 LEU A N 1
ATOM 686 C CA . LEU A 1 86 ? -23.595 -3.447 25.584 1.00 91.12 86 LEU A CA 1
ATOM 687 C C . LEU A 1 86 ? -23.228 -3.530 27.070 1.00 91.12 86 LEU A C 1
ATOM 689 O O . LEU A 1 86 ? -24.119 -3.654 27.905 1.00 91.12 86 LEU A O 1
ATOM 693 N N . ILE A 1 87 ? -21.941 -3.404 27.407 1.00 91.56 87 ILE A N 1
ATOM 694 C CA . ILE A 1 87 ? -21.476 -3.393 28.802 1.00 91.56 87 ILE A CA 1
ATOM 695 C C . ILE A 1 87 ? -22.109 -2.221 29.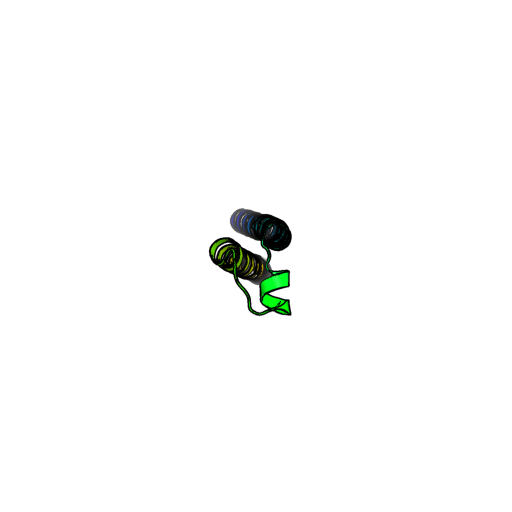563 1.00 91.56 87 ILE A C 1
ATOM 697 O O . ILE A 1 87 ? -22.676 -2.420 30.633 1.00 91.56 87 ILE A O 1
ATOM 701 N N . SER A 1 88 ? -22.106 -1.018 28.979 1.00 90.69 88 SER A N 1
ATOM 702 C CA . SER A 1 88 ? -22.693 0.170 29.616 1.00 90.69 88 SER A CA 1
ATOM 703 C C . SER A 1 88 ? -24.216 0.096 29.802 1.00 90.69 88 SER A C 1
ATOM 705 O O . SER A 1 88 ? -24.771 0.762 30.674 1.00 90.69 88 SER A O 1
ATOM 707 N N . GLU A 1 89 ? -24.916 -0.671 28.963 1.00 91.69 89 GLU A N 1
ATOM 708 C CA . GLU A 1 89 ? -26.358 -0.904 29.091 1.00 91.69 89 GLU A CA 1
ATOM 709 C C . GLU A 1 89 ? -26.674 -1.94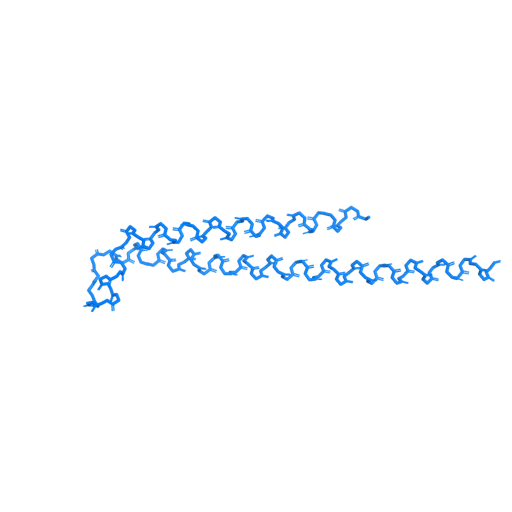7 30.170 1.00 91.69 89 GLU A C 1
ATOM 711 O O . GLU A 1 89 ? -27.702 -1.827 30.836 1.00 91.69 89 GLU A O 1
ATOM 716 N N . LEU A 1 90 ? -25.791 -2.931 30.369 1.00 89.31 90 LEU A N 1
ATOM 717 C CA . LEU A 1 90 ? -25.891 -3.908 31.454 1.00 89.31 90 LEU A CA 1
ATOM 718 C C . LEU A 1 90 ? -25.620 -3.259 32.817 1.00 89.31 90 LEU A C 1
ATOM 720 O O . LEU A 1 90 ? -26.441 -3.411 33.712 1.00 89.31 90 LEU A O 1
ATOM 724 N N . GLU A 1 91 ? -24.571 -2.439 32.945 1.00 87.50 91 GLU A N 1
ATOM 725 C CA . GLU A 1 91 ? -24.272 -1.704 34.191 1.00 87.50 91 GLU A CA 1
ATOM 726 C C . GLU A 1 91 ? -25.386 -0.742 34.628 1.00 87.50 91 GLU A C 1
ATOM 728 O O . GLU A 1 91 ? -25.465 -0.386 35.795 1.00 87.50 91 GLU A O 1
ATOM 733 N N . LYS A 1 92 ? -26.243 -0.283 33.707 1.00 84.25 92 LYS A N 1
ATOM 734 C CA . LYS A 1 92 ? -27.393 0.580 34.036 1.00 84.25 92 LYS A CA 1
ATOM 735 C C . LYS A 1 92 ? -28.633 -0.192 34.486 1.00 84.25 92 LYS 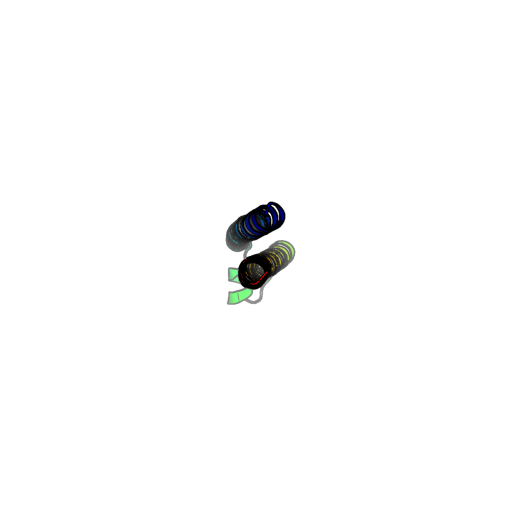A C 1
ATOM 737 O O . LYS A 1 92 ? -29.609 0.440 34.890 1.00 84.25 92 LYS A O 1
ATOM 742 N N . ARG A 1 93 ? -28.659 -1.511 34.282 1.00 72.81 93 ARG A N 1
ATOM 743 C CA . ARG A 1 93 ? -29.787 -2.379 34.644 1.00 72.81 93 ARG A CA 1
ATOM 744 C C . ARG A 1 93 ? -29.632 -3.006 36.028 1.00 72.81 93 ARG A C 1
ATOM 746 O O . ARG A 1 93 ? -30.660 -3.388 36.585 1.00 72.81 93 ARG A O 1
ATOM 753 N N . ASP A 1 94 ? -28.405 -3.094 36.527 1.00 61.56 94 ASP A N 1
ATOM 754 C CA . ASP A 1 94 ? -28.066 -3.480 37.902 1.00 61.56 94 ASP A CA 1
ATOM 755 C C . ASP A 1 94 ? -28.020 -2.250 38.828 1.00 61.56 94 ASP A C 1
ATOM 757 O O . ASP A 1 94 ? -28.359 -2.403 40.024 1.00 61.56 94 ASP A O 1
#